Protein AF-A0A954DE33-F1 (afdb_monomer)

Mean predicted aligned error: 9.15 Å

Structure (mmCIF, N/CA/C/O backbone):
data_AF-A0A954DE33-F1
#
_entry.id   AF-A0A954DE33-F1
#
loop_
_atom_site.group_PDB
_atom_site.id
_atom_site.type_symbol
_atom_site.label_atom_id
_atom_site.label_alt_id
_atom_site.label_comp_id
_atom_site.label_asym_id
_atom_site.label_entity_id
_atom_site.label_seq_id
_atom_site.pdbx_PDB_ins_code
_atom_site.Cartn_x
_atom_site.Cartn_y
_atom_site.Cartn_z
_atom_site.occupancy
_atom_site.B_iso_or_equiv
_atom_site.auth_seq_id
_atom_site.auth_comp_id
_atom_site.auth_asym_id
_atom_site.auth_atom_id
_atom_site.pdbx_PDB_model_num
ATOM 1 N N . MET A 1 1 ? -23.488 -23.502 73.839 1.00 53.12 1 MET A N 1
ATOM 2 C CA . MET A 1 1 ? -22.359 -22.560 73.693 1.00 53.12 1 MET A CA 1
ATOM 3 C C . MET A 1 1 ? -22.065 -22.456 72.205 1.00 53.12 1 MET A C 1
ATOM 5 O O . MET A 1 1 ? -21.524 -23.396 71.645 1.00 53.12 1 MET A O 1
ATOM 9 N N . ALA A 1 2 ? -22.569 -21.413 71.543 1.00 57.22 2 ALA A N 1
ATOM 10 C CA . ALA A 1 2 ? -22.438 -21.235 70.098 1.00 57.22 2 ALA A CA 1
ATOM 11 C C . ALA A 1 2 ? -21.263 -20.289 69.824 1.00 57.22 2 ALA A C 1
ATOM 13 O O . ALA A 1 2 ? -21.264 -19.155 70.299 1.00 57.22 2 ALA A O 1
ATOM 14 N N . ILE A 1 3 ? -20.246 -20.784 69.122 1.00 57.03 3 ILE A N 1
ATOM 15 C CA . ILE A 1 3 ? -19.102 -19.994 68.670 1.00 57.03 3 ILE A CA 1
ATOM 16 C C . ILE A 1 3 ? -19.554 -19.275 67.397 1.00 57.03 3 ILE A C 1
ATOM 18 O O . ILE A 1 3 ? -19.747 -19.894 66.355 1.00 57.03 3 ILE A O 1
ATOM 22 N N . GLU A 1 4 ? -19.815 -17.975 67.512 1.00 60.06 4 GLU A N 1
ATOM 23 C CA . GLU A 1 4 ? -20.090 -17.098 66.375 1.00 60.06 4 GLU A CA 1
ATOM 24 C C . GLU A 1 4 ? -18.784 -16.898 65.586 1.00 60.06 4 GLU A C 1
ATOM 26 O O . GLU A 1 4 ? -17.926 -16.097 65.964 1.00 60.06 4 GLU A O 1
ATOM 31 N N . ASP A 1 5 ? -18.634 -17.630 64.482 1.00 62.72 5 ASP A N 1
ATOM 32 C CA . ASP A 1 5 ? -17.565 -17.452 63.495 1.00 62.72 5 ASP A CA 1
ATOM 33 C C . ASP A 1 5 ? -17.740 -16.117 62.753 1.00 62.72 5 ASP A C 1
ATOM 35 O O . ASP A 1 5 ? -18.214 -16.032 61.616 1.00 62.72 5 ASP A O 1
ATOM 39 N N . ARG A 1 6 ? -17.353 -15.015 63.402 1.00 70.69 6 ARG A N 1
ATOM 40 C CA . ARG A 1 6 ? -17.246 -13.712 62.741 1.00 70.69 6 ARG A CA 1
ATOM 41 C C . ARG A 1 6 ? -15.997 -13.705 61.876 1.00 70.69 6 ARG A C 1
ATOM 43 O O . ARG A 1 6 ? -14.900 -13.391 62.341 1.00 70.69 6 ARG A O 1
ATOM 50 N N . LEU A 1 7 ? -16.172 -14.027 60.595 1.00 63.88 7 LEU A N 1
ATOM 51 C CA . LEU A 1 7 ? -15.116 -13.850 59.605 1.00 63.88 7 LEU A CA 1
ATOM 52 C C . LEU A 1 7 ? -14.563 -12.416 59.687 1.00 63.88 7 LEU A C 1
ATOM 54 O O . LEU A 1 7 ? -15.325 -11.443 59.712 1.00 63.88 7 LEU A O 1
ATOM 58 N N . PRO A 1 8 ? -13.236 -12.256 59.745 1.00 68.25 8 PRO A N 1
ATOM 59 C CA . PRO A 1 8 ? -12.654 -10.979 60.095 1.00 68.25 8 PRO A CA 1
ATOM 60 C C . PRO A 1 8 ? -12.787 -9.977 58.941 1.00 68.25 8 PRO A C 1
ATOM 62 O O . PRO A 1 8 ? -12.495 -10.274 57.779 1.00 68.25 8 PRO A O 1
ATOM 65 N N . ARG A 1 9 ? -13.218 -8.755 59.288 1.00 65.25 9 ARG A N 1
ATOM 66 C CA . ARG A 1 9 ? -13.575 -7.651 58.373 1.00 65.25 9 ARG A CA 1
ATOM 67 C C . ARG A 1 9 ? -12.526 -7.325 57.299 1.00 65.25 9 ARG A C 1
ATOM 69 O O . ARG A 1 9 ? -12.879 -6.802 56.246 1.00 65.25 9 ARG A O 1
ATOM 76 N N . TRP A 1 10 ? -11.255 -7.666 57.515 1.00 61.62 10 TRP A N 1
ATOM 77 C CA . TRP A 1 10 ? -10.185 -7.462 56.534 1.00 61.62 10 TRP A CA 1
ATOM 78 C C . TRP A 1 10 ? -10.336 -8.316 55.263 1.00 61.62 10 TRP A C 1
ATOM 80 O O . TRP A 1 10 ? -9.810 -7.932 54.216 1.00 61.62 10 TRP A O 1
ATOM 90 N N . ARG A 1 11 ? -11.078 -9.435 55.310 1.00 63.78 11 ARG A N 1
ATOM 91 C CA . ARG A 1 11 ? -11.342 -10.272 54.124 1.00 63.78 11 ARG A CA 1
ATOM 92 C C . ARG A 1 11 ? -12.244 -9.568 53.106 1.00 63.78 11 ARG A C 1
ATOM 94 O O . ARG A 1 11 ? -11.950 -9.613 51.916 1.00 63.78 11 ARG A O 1
ATOM 101 N N . PHE A 1 12 ? -13.253 -8.828 53.567 1.00 60.03 12 PHE A N 1
ATOM 102 C CA . PHE A 1 12 ? -14.155 -8.073 52.688 1.00 60.03 12 PHE A CA 1
ATOM 103 C C . PHE A 1 12 ? -13.464 -6.886 52.002 1.00 60.03 12 PHE A C 1
ATOM 105 O O . PHE A 1 12 ? -13.703 -6.631 50.825 1.00 60.03 12 PHE A O 1
ATOM 112 N N . ALA A 1 13 ? -12.558 -6.190 52.697 1.00 63.72 13 ALA A N 1
ATOM 113 C CA . ALA A 1 13 ? -11.845 -5.040 52.133 1.00 63.72 13 ALA A CA 1
ATO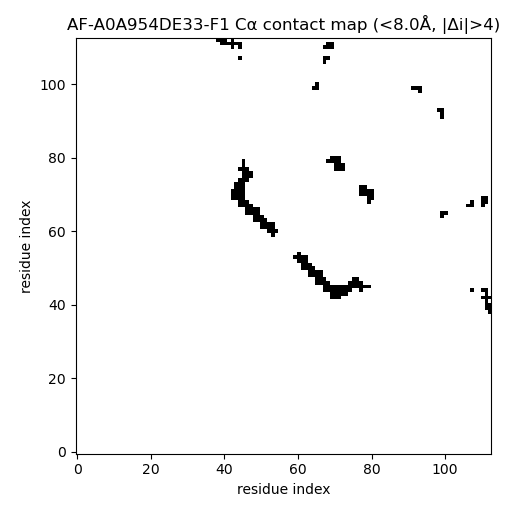M 114 C C . ALA A 1 13 ? -10.864 -5.425 51.006 1.00 63.72 13 ALA A C 1
ATOM 116 O O . ALA A 1 13 ? -10.721 -4.688 50.032 1.00 63.72 13 ALA A O 1
ATOM 117 N N . ARG A 1 14 ? -10.211 -6.595 51.092 1.00 64.50 14 ARG A N 1
ATOM 118 C CA . ARG A 1 14 ? -9.352 -7.095 49.998 1.00 64.50 14 ARG A CA 1
ATOM 119 C C . ARG A 1 14 ? -10.154 -7.494 48.767 1.00 64.50 14 ARG A C 1
ATOM 121 O O . ARG A 1 14 ? -9.708 -7.262 47.646 1.00 64.50 14 ARG A O 1
ATOM 128 N N . GLN A 1 15 ? -11.329 -8.080 48.977 1.00 67.88 15 GLN A N 1
ATOM 129 C CA . GLN A 1 15 ? -12.161 -8.585 47.892 1.00 67.88 15 GLN A CA 1
ATOM 130 C C . GLN A 1 15 ? -12.705 -7.439 47.026 1.00 67.88 15 GLN A C 1
ATOM 132 O O . GLN A 1 15 ? -12.651 -7.510 45.801 1.00 67.88 15 GLN A O 1
ATOM 137 N N . THR A 1 16 ? -13.128 -6.332 47.644 1.00 76.19 16 THR A N 1
ATOM 138 C CA . THR A 1 16 ? -13.636 -5.160 46.912 1.00 76.19 16 THR A CA 1
ATOM 139 C C . THR A 1 16 ? -12.541 -4.386 46.175 1.00 76.19 16 THR A C 1
ATOM 141 O O . THR A 1 16 ? -12.801 -3.847 45.099 1.00 76.19 16 THR A O 1
ATOM 144 N N . TRP A 1 17 ? -11.311 -4.354 46.697 1.00 73.62 17 TRP A N 1
ATOM 145 C CA . TRP A 1 17 ? -10.180 -3.716 46.014 1.00 73.62 17 TRP A CA 1
ATOM 146 C C . TRP A 1 17 ? -9.759 -4.482 44.753 1.00 73.62 17 TRP A C 1
ATOM 148 O O . TRP A 1 17 ? -9.625 -3.876 43.689 1.00 73.62 17 TRP A O 1
ATOM 158 N N . GLY A 1 18 ? -9.657 -5.814 44.834 1.00 78.31 18 GLY A N 1
ATOM 159 C CA . GLY A 1 18 ? -9.336 -6.656 43.675 1.00 78.31 18 GLY A CA 1
ATOM 160 C C . GLY A 1 18 ? -10.355 -6.524 42.537 1.00 78.31 18 GLY A C 1
ATOM 161 O O . GLY A 1 18 ? -9.969 -6.390 41.378 1.00 78.31 18 GLY A O 1
ATOM 162 N N . MET A 1 19 ? -11.653 -6.465 42.863 1.00 82.69 19 MET A N 1
ATOM 163 C CA . MET A 1 19 ? -12.713 -6.290 41.859 1.00 82.69 19 MET A CA 1
ATOM 164 C C . MET A 1 19 ? -12.632 -4.938 41.139 1.00 82.69 19 MET A C 1
ATOM 166 O O . MET A 1 19 ? -12.876 -4.878 39.937 1.00 82.69 19 MET A O 1
ATOM 170 N N . ARG A 1 20 ? -12.247 -3.858 41.835 1.00 85.44 20 ARG A N 1
ATOM 171 C CA . ARG A 1 20 ? -12.086 -2.528 41.219 1.00 85.44 20 ARG A CA 1
ATOM 172 C C . ARG A 1 20 ? -10.905 -2.479 40.254 1.00 85.44 20 ARG A C 1
ATOM 174 O O . ARG A 1 20 ? -11.046 -1.938 39.163 1.00 85.44 20 ARG A O 1
ATOM 181 N N . VAL A 1 21 ? -9.767 -3.067 40.628 1.0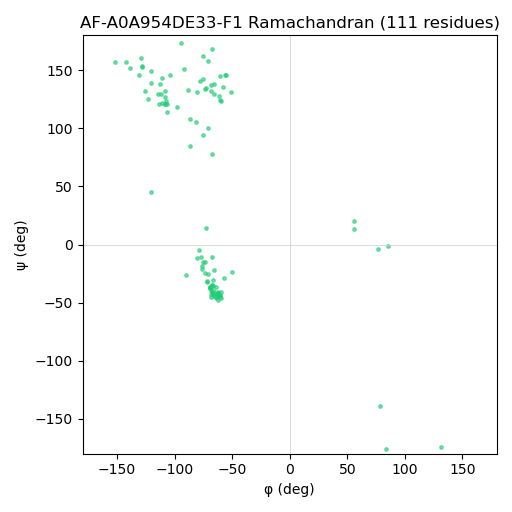0 87.88 21 VAL A N 1
ATOM 182 C CA . VAL A 1 21 ? -8.580 -3.124 39.755 1.00 87.88 21 VAL A CA 1
ATOM 183 C C . VAL A 1 21 ? -8.859 -3.979 38.517 1.00 87.88 21 VAL A C 1
ATOM 185 O O . VAL A 1 21 ? -8.550 -3.557 37.405 1.00 87.88 21 VAL A O 1
ATOM 188 N N . ALA A 1 22 ? -9.508 -5.135 38.689 1.00 87.62 22 ALA A N 1
ATOM 189 C CA . ALA A 1 22 ? -9.894 -5.997 37.573 1.00 87.62 22 ALA A CA 1
ATOM 190 C C . ALA A 1 22 ? -10.897 -5.311 36.628 1.00 87.62 22 ALA A C 1
ATOM 192 O O . ALA A 1 22 ? -10.714 -5.352 35.412 1.00 87.62 22 ALA A O 1
ATOM 193 N N . ALA A 1 23 ? -11.913 -4.630 37.170 1.00 89.44 23 ALA A N 1
ATOM 194 C CA . ALA A 1 23 ? -12.886 -3.884 36.373 1.00 89.44 23 ALA A CA 1
ATOM 195 C C . ALA A 1 23 ? -12.230 -2.735 35.589 1.00 89.44 23 ALA A C 1
ATOM 197 O O . ALA A 1 23 ? -12.518 -2.566 34.407 1.00 89.44 23 ALA A O 1
ATOM 198 N N . GLN A 1 24 ? -11.312 -1.989 36.214 1.00 92.56 24 GLN A N 1
ATOM 199 C CA . GLN A 1 24 ? -10.579 -0.909 35.553 1.00 92.56 24 GLN A CA 1
ATOM 200 C C . GLN A 1 24 ? -9.687 -1.441 34.423 1.00 92.56 24 GLN A C 1
ATOM 202 O O . GLN A 1 24 ? -9.696 -0.888 33.327 1.00 92.56 24 GLN A O 1
ATOM 207 N N . ALA A 1 25 ? -8.940 -2.523 34.664 1.00 93.81 25 ALA A N 1
ATOM 208 C CA . ALA A 1 25 ? -8.089 -3.140 33.647 1.00 93.81 25 ALA A CA 1
ATOM 209 C C . ALA A 1 25 ? -8.910 -3.659 32.458 1.00 93.81 25 ALA A C 1
ATOM 211 O O . ALA A 1 25 ? -8.528 -3.443 31.308 1.00 93.81 25 ALA A O 1
ATOM 212 N N . LEU A 1 26 ? -10.062 -4.281 32.730 1.00 94.88 26 LEU A N 1
ATOM 213 C CA . LEU A 1 26 ? -10.987 -4.744 31.699 1.00 94.88 26 LEU A CA 1
ATOM 214 C C . LEU A 1 26 ? -11.542 -3.578 30.871 1.00 94.88 26 LEU A C 1
ATOM 216 O O . LEU A 1 26 ? -11.543 -3.655 29.647 1.00 94.88 26 LEU A O 1
ATOM 220 N N . LEU A 1 27 ? -11.966 -2.488 31.516 1.00 95.00 27 LEU A N 1
ATOM 221 C CA . LEU A 1 27 ? -12.437 -1.284 30.825 1.00 95.00 27 LEU A CA 1
ATOM 222 C C . LEU A 1 27 ? -11.350 -0.683 29.931 1.00 95.00 27 LEU A C 1
ATOM 224 O O . LEU A 1 27 ? -11.615 -0.388 28.768 1.00 95.00 27 LEU A O 1
ATOM 228 N N . THR A 1 28 ? -10.123 -0.554 30.435 1.00 93.62 28 THR A N 1
ATOM 229 C CA . THR A 1 28 ? -8.997 -0.050 29.638 1.00 93.62 28 THR A CA 1
ATOM 230 C C . THR A 1 28 ? -8.711 -0.957 28.442 1.00 93.62 28 THR A C 1
ATOM 232 O O . THR A 1 28 ? -8.547 -0.462 27.329 1.00 93.62 28 THR A O 1
ATOM 235 N N . ALA A 1 29 ? -8.702 -2.280 28.637 1.00 92.00 29 ALA A N 1
ATOM 236 C CA . ALA A 1 29 ? -8.516 -3.231 27.545 1.00 92.00 29 ALA A CA 1
ATOM 237 C C . ALA A 1 29 ? -9.627 -3.102 26.489 1.00 92.00 29 ALA A C 1
ATOM 239 O O . ALA A 1 29 ? -9.332 -3.027 25.299 1.00 92.00 29 ALA A O 1
ATOM 240 N N . LEU A 1 30 ? -10.890 -2.991 26.909 1.00 93.06 30 LEU A N 1
ATOM 241 C CA . LEU A 1 30 ? -12.024 -2.811 25.998 1.00 93.06 30 LEU A CA 1
ATOM 242 C C . LEU A 1 30 ? -11.926 -1.508 25.193 1.00 93.06 30 LEU A C 1
ATOM 244 O O . LEU A 1 30 ? -12.189 -1.521 23.993 1.00 93.06 30 LEU A O 1
ATOM 248 N N . VAL A 1 31 ? -11.500 -0.402 25.810 1.00 91.50 31 VAL A N 1
ATOM 249 C CA . VAL A 1 31 ? -11.300 0.880 25.108 1.00 91.50 31 VAL A CA 1
ATOM 250 C C . VAL A 1 31 ? -10.168 0.784 24.081 1.00 91.50 31 VAL A C 1
ATOM 252 O O . VAL A 1 31 ? -10.303 1.299 22.967 1.00 91.50 31 VAL A O 1
ATOM 255 N N . LEU A 1 32 ? -9.075 0.093 24.414 1.00 87.81 32 LEU A N 1
ATOM 256 C CA . LEU A 1 32 ? -7.962 -0.118 23.486 1.00 87.81 32 LEU A CA 1
ATOM 257 C C . LEU A 1 32 ? -8.370 -1.004 22.298 1.00 87.81 32 LEU A C 1
ATOM 259 O O . LEU A 1 32 ? -8.036 -0.672 21.162 1.00 87.81 32 LEU A O 1
ATOM 263 N N . LEU A 1 33 ? -9.143 -2.071 22.532 1.00 86.38 33 LEU A N 1
ATOM 264 C CA . LEU A 1 33 ? -9.678 -2.912 21.453 1.00 86.38 33 LEU A CA 1
ATOM 265 C C . LEU A 1 33 ? -10.725 -2.186 20.595 1.00 86.38 33 LEU A C 1
ATOM 267 O O . LEU A 1 33 ? -10.767 -2.382 19.386 1.00 86.38 33 LEU A O 1
ATOM 271 N N . ALA A 1 34 ? -11.573 -1.340 21.181 1.00 82.75 34 ALA A N 1
ATOM 272 C CA . ALA A 1 34 ? -12.554 -0.578 20.406 1.00 82.75 34 ALA A CA 1
ATOM 273 C C . ALA A 1 34 ? -11.879 0.467 19.499 1.00 82.75 34 ALA A C 1
ATOM 275 O O . ALA A 1 34 ? -12.324 0.703 18.376 1.00 82.75 34 ALA A O 1
ATOM 276 N N . SER A 1 35 ? -10.774 1.058 19.962 1.00 74.75 35 SER A N 1
ATOM 277 C CA . SER A 1 35 ? -10.009 2.055 19.203 1.00 74.75 35 SER A CA 1
ATOM 278 C C . SER A 1 35 ? -9.327 1.472 17.959 1.00 74.75 35 SER A C 1
ATOM 280 O O . SER A 1 35 ? -9.174 2.183 16.967 1.00 74.75 35 SER A O 1
ATOM 282 N N . SER A 1 36 ? -8.941 0.191 17.969 1.00 74.25 36 SER A N 1
ATOM 283 C CA . SER A 1 36 ? -8.280 -0.436 16.815 1.00 74.25 36 SER A CA 1
ATOM 284 C C . SER A 1 36 ? -9.232 -0.724 15.650 1.00 74.25 36 SER A C 1
ATOM 286 O O . SER A 1 36 ? -8.790 -0.750 14.504 1.00 74.25 36 SER A O 1
ATOM 288 N N . LEU A 1 37 ? -10.538 -0.868 15.907 1.00 66.88 37 LEU A N 1
ATOM 289 C CA . LEU A 1 37 ? -11.546 -1.099 14.863 1.00 66.88 37 LEU A CA 1
ATOM 290 C C . LEU A 1 37 ? -11.809 0.145 14.003 1.00 66.88 37 LEU A C 1
ATOM 292 O O . LEU A 1 37 ? -12.092 0.021 12.817 1.00 66.88 37 LEU A O 1
ATOM 296 N N . ILE A 1 38 ? -11.685 1.346 14.576 1.00 65.12 38 ILE A N 1
ATOM 297 C CA . ILE A 1 38 ? -11.888 2.615 13.852 1.00 65.12 38 ILE A CA 1
ATOM 298 C C . ILE A 1 38 ? -10.680 2.938 12.950 1.00 65.12 38 ILE A C 1
ATOM 300 O O . ILE A 1 38 ? -10.798 3.717 12.007 1.00 65.12 38 ILE A O 1
ATOM 304 N N . ALA A 1 39 ? -9.527 2.314 13.209 1.00 62.75 39 ALA A N 1
ATOM 305 C CA . ALA A 1 39 ? -8.300 2.519 12.444 1.00 62.75 39 ALA A CA 1
ATOM 306 C C . ALA A 1 39 ? -8.245 1.728 11.124 1.00 62.75 39 ALA A C 1
ATOM 308 O O . ALA A 1 39 ? -7.382 2.002 10.299 1.00 62.75 39 ALA A O 1
ATOM 309 N N . GLN A 1 40 ? -9.148 0.769 10.893 1.00 66.12 40 GLN A N 1
ATOM 310 C CA . GLN A 1 40 ? -9.303 0.150 9.575 1.00 66.12 40 GLN A CA 1
ATOM 311 C C . GLN A 1 40 ? -10.266 1.009 8.759 1.00 66.12 40 GLN A C 1
ATOM 313 O O . GLN A 1 40 ? -11.481 0.805 8.770 1.00 66.12 40 GLN A O 1
ATOM 318 N N . GLY A 1 41 ? -9.717 2.048 8.131 1.00 66.88 41 GLY A N 1
ATOM 319 C CA . GLY A 1 41 ? -10.490 3.036 7.397 1.00 66.88 41 GLY A CA 1
ATOM 320 C C . GLY A 1 41 ? -11.372 2.399 6.310 1.00 66.88 41 GLY A C 1
ATOM 321 O O . GLY A 1 41 ? -10.988 1.419 5.669 1.00 66.88 41 GLY A O 1
ATOM 322 N N . PRO A 1 42 ? -12.562 2.966 6.043 1.00 79.12 42 PRO A N 1
ATOM 323 C CA . PRO A 1 42 ? -13.523 2.440 5.068 1.00 79.12 42 PRO A CA 1
ATOM 324 C C . PRO A 1 42 ? -13.083 2.664 3.612 1.00 79.12 42 PRO A C 1
ATOM 326 O O . PRO A 1 42 ? -13.908 2.605 2.695 1.00 79.12 42 PRO A O 1
ATOM 329 N N . TYR A 1 43 ? -11.818 3.015 3.382 1.00 89.75 43 TYR A N 1
ATOM 330 C CA . TYR A 1 43 ? -11.365 3.424 2.069 1.00 89.75 43 TYR A CA 1
ATOM 331 C C . TYR A 1 43 ? -11.388 2.243 1.109 1.00 89.75 43 TYR A C 1
ATOM 333 O O . TYR A 1 43 ? -10.982 1.122 1.420 1.00 89.75 43 TYR A O 1
ATOM 341 N N . LYS A 1 44 ? -11.869 2.518 -0.098 1.00 95.19 44 LYS A N 1
ATOM 342 C CA . LYS A 1 44 ? -11.639 1.624 -1.222 1.00 95.19 44 LYS A CA 1
ATOM 343 C C . LYS A 1 44 ? -10.175 1.716 -1.627 1.00 95.19 44 LYS A C 1
ATOM 345 O O . LYS A 1 44 ? -9.515 2.707 -1.312 1.00 95.19 44 LYS A O 1
ATOM 350 N N . VAL A 1 45 ? -9.652 0.695 -2.294 1.00 96.44 45 VAL A N 1
ATOM 351 C CA . VAL A 1 45 ? -8.233 0.676 -2.677 1.00 96.44 45 VAL A CA 1
ATOM 352 C C . VAL A 1 45 ? -8.104 0.883 -4.177 1.00 96.44 45 VAL A C 1
ATOM 354 O O . VAL A 1 45 ? -8.627 0.111 -4.984 1.00 96.44 45 VAL A O 1
ATOM 357 N N . GLY A 1 46 ? -7.385 1.940 -4.543 1.00 97.44 46 GLY A N 1
ATOM 358 C CA . GLY A 1 46 ? -6.959 2.194 -5.909 1.00 97.44 46 GLY A CA 1
ATOM 359 C C . GLY A 1 46 ? -5.579 1.600 -6.162 1.00 97.44 46 GLY A C 1
ATOM 360 O O . GLY A 1 46 ? -4.763 1.5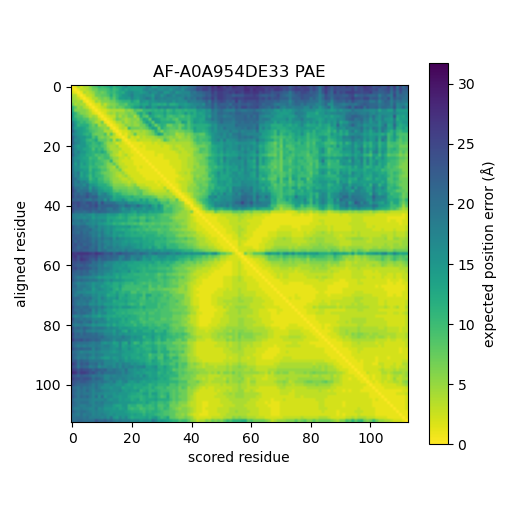12 -5.244 1.00 97.44 46 GLY A O 1
ATOM 361 N N . ALA A 1 47 ? -5.311 1.223 -7.410 1.00 97.31 47 ALA A N 1
ATOM 362 C CA . ALA A 1 47 ? -4.008 0.721 -7.834 1.00 97.31 47 ALA A CA 1
ATOM 363 C C . ALA A 1 47 ? -3.506 1.419 -9.105 1.00 97.31 47 ALA A C 1
ATOM 365 O O . ALA A 1 47 ? -4.292 1.751 -9.996 1.00 97.31 47 ALA A O 1
ATOM 366 N N . ARG A 1 48 ? -2.189 1.606 -9.214 1.00 96.44 48 ARG A N 1
ATOM 367 C CA . ARG A 1 48 ? -1.483 2.045 -10.430 1.00 96.44 48 ARG A CA 1
ATOM 368 C C . ARG A 1 48 ? -0.194 1.254 -10.609 1.00 96.44 48 ARG A C 1
ATOM 370 O O . ARG A 1 48 ? 0.409 0.828 -9.628 1.00 96.44 48 ARG A O 1
ATOM 377 N N . TYR A 1 49 ? 0.233 1.092 -11.854 1.00 95.44 49 TYR A N 1
ATOM 378 C CA . TYR A 1 49 ? 1.530 0.516 -12.190 1.00 95.44 49 TYR A CA 1
ATOM 379 C C . TYR A 1 49 ? 2.365 1.607 -12.832 1.00 95.44 49 TYR A C 1
ATOM 381 O O . TYR A 1 49 ? 1.956 2.180 -13.839 1.00 95.44 49 TYR A O 1
ATOM 389 N N . GLU A 1 50 ? 3.503 1.908 -12.225 1.00 95.12 50 GLU A N 1
ATOM 390 C CA . GLU A 1 50 ? 4.377 2.989 -12.664 1.00 95.12 50 GLU A CA 1
ATOM 391 C C . GLU A 1 50 ? 5.747 2.418 -13.018 1.00 95.12 50 GLU A C 1
ATOM 393 O O . GLU A 1 50 ? 6.199 1.423 -12.443 1.00 95.12 50 GLU A O 1
ATOM 398 N N . ALA A 1 51 ? 6.412 3.054 -13.976 1.00 95.50 51 ALA A N 1
ATOM 399 C CA . ALA A 1 51 ? 7.788 2.755 -14.333 1.00 95.50 51 ALA A CA 1
ATOM 400 C C . ALA A 1 51 ? 8.620 4.028 -14.190 1.00 95.50 51 ALA A C 1
ATOM 402 O O . ALA A 1 51 ? 8.302 5.060 -14.782 1.00 95.50 51 ALA A O 1
ATOM 403 N N . PHE A 1 52 ? 9.696 3.950 -13.416 1.00 94.06 52 PHE A N 1
ATOM 404 C CA . PHE A 1 52 ? 10.611 5.064 -13.191 1.00 94.06 52 PHE A CA 1
ATOM 405 C C . PHE A 1 52 ? 11.952 4.786 -13.854 1.00 94.06 52 PHE A C 1
ATOM 407 O O . PHE A 1 52 ? 12.437 3.656 -13.837 1.00 94.06 52 PHE A O 1
ATOM 414 N N . ILE A 1 53 ? 12.586 5.822 -14.397 1.00 96.75 53 ILE A N 1
ATOM 415 C CA . ILE A 1 53 ? 13.965 5.724 -14.879 1.00 96.75 53 ILE A CA 1
ATOM 416 C C . ILE A 1 53 ? 14.891 5.534 -13.675 1.00 96.75 53 ILE A C 1
ATOM 418 O O . ILE A 1 53 ? 14.791 6.271 -12.695 1.00 96.75 53 ILE A O 1
ATOM 422 N N . ASN A 1 54 ? 15.805 4.567 -13.758 1.00 94.38 54 ASN A N 1
ATOM 423 C CA . ASN A 1 54 ? 16.861 4.375 -12.771 1.00 94.38 54 ASN A CA 1
ATOM 424 C C . ASN A 1 54 ? 18.080 5.249 -13.122 1.00 94.38 54 ASN A C 1
ATOM 426 O O . ASN A 1 54 ? 18.810 4.920 -14.060 1.00 94.38 54 ASN A O 1
ATOM 430 N N . PRO A 1 55 ? 18.360 6.331 -12.373 1.00 94.69 55 PRO A N 1
ATOM 431 C CA . PRO A 1 55 ? 19.455 7.239 -12.707 1.00 94.69 55 PRO A CA 1
ATOM 432 C C . PRO A 1 55 ? 20.837 6.668 -12.363 1.00 94.69 55 PRO A C 1
ATOM 434 O O . PRO A 1 55 ? 21.851 7.192 -12.812 1.00 94.69 55 PRO A O 1
ATOM 437 N N . THR A 1 56 ? 20.906 5.605 -11.557 1.00 93.38 56 THR A N 1
ATOM 438 C CA . THR A 1 56 ? 22.178 5.105 -11.013 1.00 93.38 56 THR A CA 1
ATOM 439 C C . THR A 1 56 ? 23.003 4.312 -12.025 1.00 93.38 56 THR A C 1
ATOM 441 O O . THR A 1 56 ? 24.159 4.003 -11.754 1.00 93.38 56 THR A O 1
ATOM 444 N N . SER A 1 57 ? 22.424 3.974 -13.185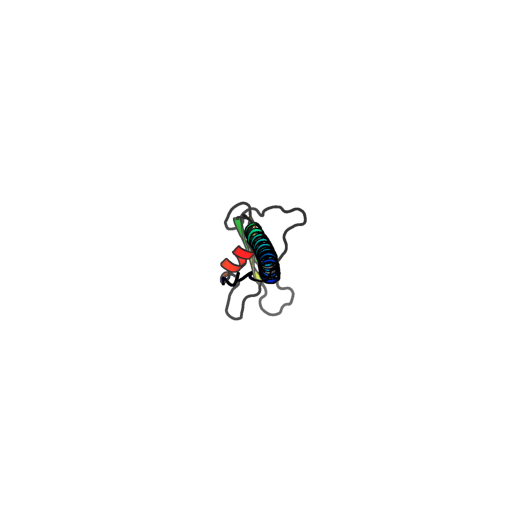 1.00 79.25 57 SER A N 1
ATOM 445 C CA . SER A 1 57 ? 23.037 3.123 -14.221 1.00 79.25 57 SER A CA 1
ATOM 446 C C . SER A 1 57 ? 23.501 1.743 -13.724 1.00 79.25 57 SER A C 1
ATOM 448 O O . SER A 1 57 ? 24.221 1.042 -14.429 1.00 79.25 57 SER A O 1
ATOM 450 N N . SER A 1 58 ? 23.079 1.334 -12.524 1.00 92.62 58 SER A N 1
ATOM 451 C CA . SER A 1 58 ? 23.361 0.027 -11.940 1.00 92.62 58 SER A CA 1
ATOM 452 C C . SER A 1 58 ? 22.075 -0.790 -11.855 1.00 92.62 58 SER A C 1
ATOM 454 O O . SER A 1 58 ? 21.052 -0.311 -11.360 1.00 92.62 58 SER A O 1
ATOM 456 N N . GLY A 1 59 ? 22.120 -2.028 -12.347 1.00 90.12 59 GLY A N 1
ATOM 457 C CA . GLY A 1 59 ? 20.953 -2.905 -12.435 1.00 90.12 59 GLY A CA 1
ATOM 458 C C . GLY A 1 59 ? 20.044 -2.575 -13.624 1.00 90.12 59 GLY A C 1
ATOM 459 O O . GLY A 1 59 ? 20.517 -2.328 -14.730 1.00 90.12 59 GLY A O 1
ATOM 460 N N . SER A 1 60 ? 18.726 -2.620 -13.411 1.00 91.50 60 SER A N 1
ATOM 461 C CA . SER A 1 60 ? 17.736 -2.355 -14.468 1.00 91.50 60 SER A CA 1
ATOM 462 C C . SER A 1 60 ? 17.633 -0.862 -14.787 1.00 91.50 60 SER A C 1
ATOM 464 O O . SER A 1 60 ? 17.671 -0.037 -13.876 1.00 91.50 60 SER A O 1
ATOM 466 N N . SER A 1 61 ? 17.450 -0.509 -16.065 1.00 94.88 61 SER A N 1
ATOM 467 C CA . SER A 1 61 ? 17.265 0.884 -16.517 1.00 94.88 61 SER A CA 1
ATOM 468 C C . SER A 1 61 ? 15.914 1.481 -16.110 1.00 94.88 61 SER A C 1
ATOM 470 O O . SER A 1 61 ? 15.793 2.698 -15.969 1.00 94.88 61 SER A O 1
ATOM 472 N N . LEU A 1 62 ? 14.914 0.624 -15.897 1.00 94.69 62 LEU A N 1
ATOM 473 C CA . LEU A 1 62 ? 13.589 0.978 -15.405 1.00 94.69 62 LEU A CA 1
ATOM 474 C C . LEU A 1 62 ? 13.301 0.242 -14.097 1.00 94.69 62 LEU A C 1
ATOM 476 O O . LEU A 1 62 ? 13.601 -0.945 -13.958 1.00 94.69 62 LEU A O 1
ATOM 480 N N . LEU A 1 63 ? 12.689 0.954 -13.157 1.00 92.88 63 LEU A N 1
ATOM 481 C CA . LEU A 1 63 ? 12.155 0.422 -11.912 1.00 92.88 63 LEU A CA 1
ATOM 482 C C . LEU A 1 63 ? 10.637 0.390 -12.022 1.00 92.88 63 LEU A C 1
ATOM 484 O O . LEU A 1 63 ? 9.997 1.438 -12.097 1.00 92.88 63 LEU A O 1
ATOM 488 N N . TYR A 1 64 ? 10.068 -0.808 -12.028 1.00 94.25 64 TYR A N 1
ATOM 489 C CA . TYR A 1 64 ? 8.624 -0.996 -12.038 1.00 94.25 64 TYR A CA 1
ATOM 490 C C . TYR A 1 64 ? 8.097 -1.027 -10.607 1.00 94.25 64 TYR A C 1
ATOM 492 O O . TYR A 1 64 ? 8.641 -1.734 -9.756 1.00 94.25 64 TYR A O 1
ATOM 500 N N . SER A 1 65 ? 7.023 -0.293 -10.343 1.00 95.25 65 SER A N 1
ATOM 501 C CA . SER A 1 65 ? 6.338 -0.304 -9.056 1.00 95.25 65 SER A CA 1
ATOM 502 C C . SER A 1 65 ? 4.843 -0.555 -9.228 1.00 95.25 65 SER A C 1
ATOM 504 O O . SER A 1 65 ? 4.232 -0.251 -10.253 1.00 95.25 65 SER A O 1
ATOM 506 N N . SER A 1 66 ? 4.246 -1.136 -8.190 1.00 96.00 66 SER A N 1
ATOM 507 C CA . SER A 1 66 ? 2.796 -1.173 -8.007 1.00 96.00 66 SER A CA 1
ATOM 508 C C . SER A 1 66 ? 2.459 -0.236 -6.857 1.00 96.00 66 SER A C 1
ATOM 510 O O . SER A 1 66 ? 2.975 -0.409 -5.754 1.00 96.00 66 SER A O 1
ATOM 512 N N . VAL A 1 67 ? 1.633 0.768 -7.120 1.00 96.62 67 VAL A N 1
ATOM 513 C CA . VAL A 1 67 ? 1.234 1.787 -6.150 1.00 96.62 67 VAL A CA 1
ATOM 514 C C . VAL A 1 67 ? -0.203 1.515 -5.741 1.00 96.62 67 VAL A C 1
ATOM 516 O O . VAL A 1 67 ? -1.093 1.537 -6.588 1.00 96.62 67 VAL A O 1
ATOM 519 N N . TYR A 1 68 ? -0.424 1.296 -4.449 1.00 97.31 68 TYR A N 1
ATOM 520 C CA . TYR A 1 68 ? -1.747 1.125 -3.854 1.00 97.31 68 TYR A CA 1
ATOM 521 C C . TYR A 1 68 ? -2.040 2.314 -2.944 1.00 97.31 68 TYR A C 1
ATOM 523 O O . TYR A 1 68 ? -1.143 2.795 -2.251 1.00 97.31 68 TYR A O 1
ATOM 531 N N . TYR A 1 69 ? -3.265 2.832 -2.985 1.00 97.06 69 TYR A N 1
ATOM 532 C CA . TYR A 1 69 ? -3.617 4.062 -2.275 1.00 97.06 69 TYR A CA 1
ATOM 533 C C . TYR A 1 69 ? -5.100 4.113 -1.879 1.00 97.06 69 TYR A C 1
ATOM 535 O O . TYR A 1 69 ? -5.928 3.479 -2.543 1.00 97.06 69 TYR A O 1
ATOM 543 N N . PRO A 1 70 ? -5.461 4.915 -0.856 1.00 96.50 70 PRO A N 1
ATOM 544 C CA . PRO A 1 70 ? -6.857 5.175 -0.517 1.00 96.50 70 PRO A CA 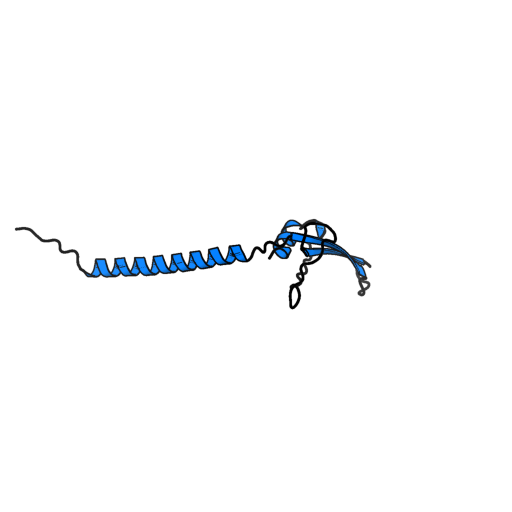1
ATOM 545 C C . PRO A 1 70 ? -7.596 5.819 -1.697 1.00 96.50 70 PRO A C 1
ATOM 547 O O . PRO A 1 70 ? -7.204 6.884 -2.184 1.00 96.50 70 PRO A O 1
ATOM 550 N N . ALA A 1 71 ? -8.681 5.205 -2.154 1.00 97.12 71 ALA A N 1
ATOM 551 C CA . ALA A 1 71 ? -9.465 5.630 -3.308 1.00 97.12 71 ALA A CA 1
ATOM 552 C C . ALA A 1 71 ? -10.964 5.736 -2.993 1.00 97.12 71 ALA A C 1
ATOM 554 O O . ALA A 1 71 ? -11.468 5.196 -2.006 1.00 97.12 71 ALA A O 1
ATOM 555 N N . THR A 1 72 ? -11.688 6.477 -3.832 1.00 95.88 72 THR A N 1
ATOM 556 C CA . THR A 1 72 ? -13.151 6.619 -3.713 1.00 95.88 72 THR A CA 1
ATOM 557 C C . THR A 1 72 ? -13.904 5.386 -4.216 1.00 95.88 72 THR A C 1
ATOM 559 O O . THR A 1 72 ? -15.055 5.173 -3.848 1.00 95.88 72 THR A O 1
ATOM 562 N N . THR A 1 73 ? -13.259 4.578 -5.057 1.00 96.44 73 THR A N 1
ATOM 563 C CA . THR A 1 73 ? -13.770 3.331 -5.643 1.00 96.44 73 THR A CA 1
ATOM 564 C C . THR A 1 73 ? -12.634 2.313 -5.720 1.00 96.44 73 THR A C 1
ATOM 566 O O . THR A 1 73 ? -11.466 2.697 -5.695 1.00 96.44 73 THR A O 1
ATOM 569 N N . ASP A 1 74 ? -12.962 1.022 -5.763 1.00 96.12 74 ASP A N 1
ATOM 570 C CA . ASP A 1 74 ? -11.956 -0.031 -5.916 1.00 96.12 74 ASP A CA 1
ATOM 571 C C . ASP A 1 74 ? -11.507 -0.110 -7.386 1.00 96.12 74 ASP A C 1
ATOM 573 O O . ASP A 1 74 ? -12.339 -0.005 -8.291 1.00 96.12 74 ASP A O 1
ATOM 577 N N . GLY A 1 75 ? -10.212 -0.335 -7.635 1.00 96.25 75 GLY A N 1
ATOM 578 C CA . GLY A 1 75 ? -9.718 -0.725 -8.962 1.00 96.25 75 GLY A CA 1
ATOM 579 C C . GLY A 1 75 ? -8.520 0.057 -9.505 1.00 96.25 75 GLY A C 1
ATOM 580 O O . GLY A 1 75 ? -7.898 0.885 -8.836 1.00 96.25 75 GLY A O 1
ATOM 581 N N . TYR A 1 76 ? -8.171 -0.243 -10.758 1.00 97.25 76 TYR A N 1
ATOM 582 C CA . TYR A 1 76 ? -7.040 0.374 -11.449 1.00 97.25 76 TYR A CA 1
ATOM 583 C C . TYR A 1 76 ? -7.348 1.823 -11.839 1.00 97.25 76 TYR A C 1
ATOM 585 O O . TYR A 1 76 ? -8.429 2.114 -12.345 1.00 97.25 76 TYR A O 1
ATOM 593 N N . GLN A 1 77 ? -6.399 2.732 -11.601 1.00 96.75 77 GLN A N 1
ATOM 594 C CA . GLN A 1 77 ? -6.539 4.175 -11.838 1.00 96.75 77 GLN A CA 1
ATOM 595 C C . GLN A 1 77 ? -7.730 4.835 -11.121 1.00 96.75 77 GLN A C 1
ATOM 597 O O . GLN A 1 77 ? -8.117 5.952 -11.470 1.00 96.75 77 GLN A O 1
ATOM 602 N N . ALA A 1 78 ? -8.269 4.205 -10.072 1.00 97.56 78 ALA A N 1
ATOM 603 C CA . ALA A 1 78 ? -9.354 4.781 -9.287 1.00 97.56 78 ALA A CA 1
ATOM 604 C C . ALA A 1 78 ? -8.964 6.169 -8.726 1.00 97.56 78 ALA A C 1
ATOM 606 O O . ALA A 1 78 ? -7.788 6.392 -8.404 1.00 97.56 78 ALA A O 1
ATOM 607 N N . PRO A 1 79 ? -9.903 7.124 -8.598 1.00 96.94 79 PRO A N 1
ATOM 608 C CA . PRO A 1 79 ? -9.598 8.439 -8.042 1.00 96.94 79 PRO A CA 1
ATOM 609 C C . PRO A 1 79 ? -9.110 8.339 -6.592 1.00 96.94 79 PRO A C 1
ATOM 611 O O . PRO A 1 79 ? -9.775 7.743 -5.745 1.00 96.94 79 PRO A O 1
ATOM 614 N N . ILE A 1 80 ? -7.956 8.946 -6.303 1.00 96.44 80 ILE A N 1
ATOM 615 C CA . ILE A 1 80 ? -7.387 8.997 -4.951 1.00 96.44 80 ILE A CA 1
ATOM 616 C C . ILE A 1 80 ? -8.281 9.830 -4.019 1.00 96.44 80 ILE A C 1
ATOM 618 O O . ILE A 1 80 ? -8.766 10.902 -4.400 1.00 96.44 80 ILE A O 1
ATOM 622 N N . VAL A 1 81 ? -8.484 9.367 -2.784 1.00 95.69 81 VAL A N 1
ATOM 623 C CA . VAL A 1 81 ? -9.144 10.164 -1.740 1.00 95.69 81 VAL A CA 1
ATOM 624 C C . VAL A 1 81 ? -8.251 11.350 -1.411 1.00 95.69 81 VAL A C 1
ATOM 626 O O . VAL A 1 81 ? -7.066 11.186 -1.137 1.00 95.69 81 VAL A O 1
ATOM 629 N N . LYS A 1 82 ? -8.795 12.564 -1.413 1.00 95.38 82 LYS A N 1
ATOM 630 C CA . LYS A 1 82 ? -8.030 13.746 -1.005 1.00 95.38 82 LYS A CA 1
ATOM 631 C C . LYS A 1 82 ? -8.005 13.842 0.519 1.00 95.38 82 LYS A C 1
ATOM 633 O O . LYS A 1 82 ? -9.050 13.780 1.157 1.00 95.38 82 LYS A O 1
ATOM 638 N N . ARG A 1 83 ? -6.818 14.049 1.086 1.00 93.06 83 ARG A N 1
ATOM 639 C CA . ARG A 1 83 ? -6.599 14.290 2.517 1.00 93.06 83 ARG A CA 1
ATOM 640 C C . ARG A 1 83 ? -5.814 15.585 2.692 1.00 93.06 83 ARG A C 1
ATOM 642 O O . ARG A 1 83 ? -4.808 15.792 2.015 1.00 93.06 83 ARG A O 1
ATOM 649 N N . THR A 1 84 ? -6.263 16.456 3.592 1.00 95.62 84 THR A N 1
ATOM 650 C CA . THR A 1 84 ? -5.514 17.666 3.961 1.00 95.62 84 THR A CA 1
ATOM 651 C C . THR A 1 84 ? -4.156 17.258 4.534 1.00 95.62 84 THR A C 1
ATOM 653 O O . THR A 1 84 ? -4.101 16.462 5.467 1.00 95.62 84 THR A O 1
ATOM 656 N N . GLY A 1 85 ? -3.066 17.770 3.956 1.00 95.44 85 GLY A N 1
ATOM 657 C CA . GLY A 1 85 ? -1.695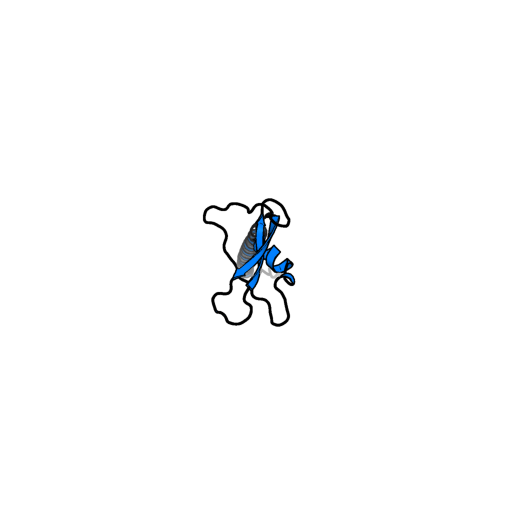 17.373 4.311 1.00 95.44 85 GLY A CA 1
ATOM 658 C C . GLY A 1 85 ? -1.163 16.131 3.581 1.00 95.44 85 GLY A C 1
ATOM 659 O O . GLY A 1 85 ? 0.000 15.789 3.762 1.00 95.44 85 GLY A O 1
ATOM 660 N N . GLY A 1 86 ? -1.967 15.493 2.723 1.00 94.44 86 GLY A N 1
ATOM 661 C CA . GLY A 1 86 ? -1.568 14.318 1.947 1.00 94.44 86 GLY A CA 1
ATOM 662 C C . GLY A 1 86 ? -1.687 12.995 2.708 1.00 94.44 86 GLY A C 1
ATOM 663 O O . GLY A 1 86 ? -2.184 12.939 3.834 1.00 94.44 86 GLY A O 1
ATOM 664 N N . HIS A 1 87 ? -1.253 11.919 2.051 1.00 94.06 87 HIS A N 1
ATOM 665 C CA . HIS A 1 87 ? -1.187 10.573 2.624 1.00 94.06 87 HIS A CA 1
ATOM 666 C C . HIS A 1 87 ? 0.259 10.217 2.974 1.00 94.06 87 HIS A C 1
ATOM 668 O O . HIS A 1 87 ? 1.166 10.631 2.246 1.00 94.06 87 HIS A O 1
ATOM 674 N N . PRO A 1 88 ? 0.497 9.450 4.051 1.00 94.75 88 PRO A N 1
ATOM 675 C CA . PRO A 1 88 ? 1.814 8.875 4.290 1.00 94.75 88 PRO A CA 1
ATOM 676 C C . PRO A 1 88 ? 2.203 7.949 3.129 1.00 94.75 88 PRO A C 1
ATOM 678 O O . PRO A 1 88 ? 1.355 7.264 2.557 1.00 94.75 88 PRO A O 1
ATOM 681 N N . VAL A 1 89 ? 3.491 7.924 2.787 1.00 96.12 89 VAL A N 1
ATOM 682 C CA . VAL A 1 89 ? 4.028 7.060 1.729 1.00 96.12 89 VAL A CA 1
ATOM 683 C C . VAL A 1 89 ? 4.835 5.942 2.370 1.00 96.12 89 VAL A C 1
ATOM 685 O O . VAL A 1 89 ? 5.786 6.200 3.107 1.00 96.12 89 VAL A O 1
ATOM 688 N N . LEU A 1 90 ? 4.463 4.702 2.064 1.00 96.12 90 LEU A N 1
ATOM 689 C CA . LEU A 1 90 ? 5.195 3.503 2.455 1.00 96.12 90 LEU A CA 1
ATOM 690 C C . LEU A 1 90 ? 5.861 2.906 1.217 1.00 96.12 90 LEU A C 1
ATOM 692 O O . LEU A 1 90 ? 5.220 2.737 0.180 1.00 96.12 90 LEU A O 1
ATOM 696 N N . VAL A 1 91 ? 7.147 2.579 1.330 1.00 95.75 91 VAL A N 1
ATOM 697 C CA . VAL A 1 91 ? 7.905 1.906 0.271 1.00 95.75 91 VAL A CA 1
ATOM 698 C C . VAL A 1 91 ? 8.217 0.494 0.734 1.00 95.75 91 VAL A C 1
ATOM 700 O O . VAL A 1 91 ? 8.863 0.301 1.762 1.00 95.75 91 VAL A O 1
ATOM 703 N N . PHE A 1 92 ? 7.763 -0.487 -0.040 1.00 96.06 92 PHE A N 1
ATOM 704 C CA . PHE A 1 92 ? 7.999 -1.899 0.222 1.00 96.06 92 PHE A CA 1
ATOM 705 C C . PHE A 1 92 ? 8.874 -2.501 -0.873 1.00 96.06 92 PHE A C 1
ATOM 707 O O . PHE A 1 92 ? 8.588 -2.358 -2.063 1.00 96.06 92 PHE A O 1
ATOM 714 N N . LEU A 1 93 ? 9.933 -3.189 -0.455 1.00 95.12 93 LEU A N 1
ATOM 715 C CA . LEU A 1 93 ? 10.830 -3.929 -1.333 1.00 95.12 93 LEU A CA 1
ATOM 716 C C . LEU A 1 93 ? 10.593 -5.420 -1.111 1.00 95.12 93 LEU A C 1
ATOM 718 O O . LEU A 1 93 ? 10.631 -5.900 0.021 1.00 95.12 93 LEU A O 1
ATOM 722 N N . HIS A 1 94 ? 10.338 -6.147 -2.193 1.00 94.69 94 HIS A N 1
ATOM 723 C CA . HIS A 1 94 ? 10.140 -7.589 -2.126 1.00 94.69 94 HIS A CA 1
ATOM 724 C C . HIS A 1 94 ? 11.471 -8.331 -1.935 1.00 94.69 94 HIS A C 1
ATOM 726 O O . HIS A 1 94 ? 12.552 -7.806 -2.210 1.00 94.69 94 HIS A O 1
ATOM 732 N N . GLY A 1 95 ? 11.387 -9.588 -1.495 1.00 95.00 95 GLY A N 1
ATOM 733 C CA . GLY A 1 95 ? 12.547 -10.473 -1.402 1.00 95.00 95 GLY A CA 1
ATOM 734 C C . GLY A 1 95 ? 13.124 -10.857 -2.771 1.00 95.00 95 GLY A C 1
ATOM 735 O O . GLY A 1 95 ? 12.508 -10.643 -3.819 1.00 95.00 95 GLY A O 1
ATOM 736 N N . PHE A 1 96 ? 14.316 -11.457 -2.763 1.00 94.50 96 PHE A N 1
ATOM 737 C CA . PHE A 1 96 ? 14.958 -11.982 -3.969 1.00 94.50 96 PHE A CA 1
ATOM 738 C C . PHE A 1 96 ? 14.072 -13.026 -4.671 1.00 94.50 96 PHE A C 1
ATOM 740 O O . PHE A 1 96 ? 13.497 -13.893 -4.018 1.00 94.50 96 PHE A O 1
ATOM 747 N N . GLY A 1 97 ? 13.964 -12.940 -6.000 1.00 93.19 97 GLY A N 1
ATOM 748 C CA . GLY A 1 97 ? 13.159 -13.857 -6.818 1.00 93.19 97 GLY A CA 1
ATOM 749 C C . GLY A 1 97 ? 11.644 -13.614 -6.783 1.00 93.19 97 GLY A C 1
ATOM 750 O O . GLY A 1 97 ? 10.916 -14.271 -7.522 1.00 93.19 97 GLY A O 1
ATOM 751 N N . ALA A 1 9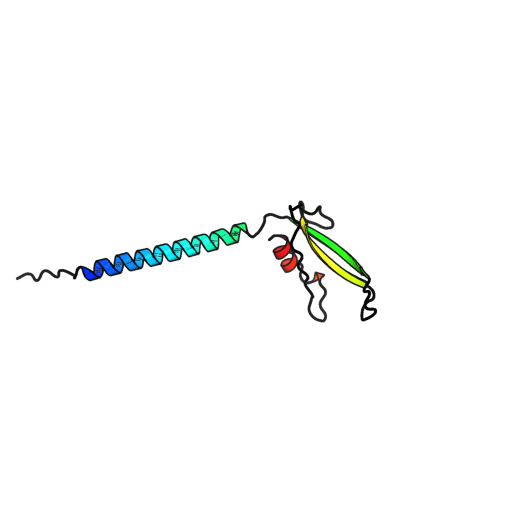8 ? 11.164 -12.672 -5.968 1.00 93.88 9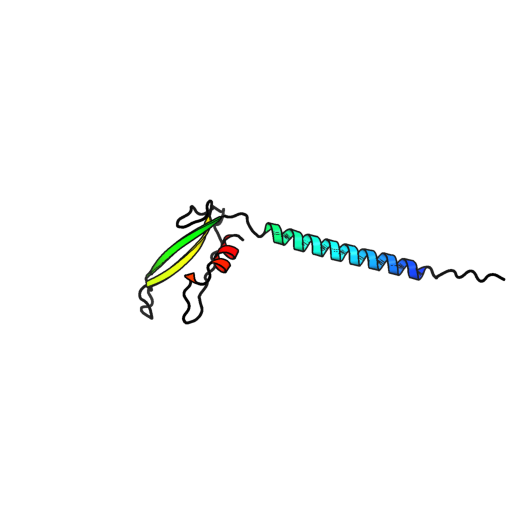8 ALA A N 1
ATOM 752 C CA . ALA A 1 98 ? 9.770 -12.241 -5.963 1.00 93.88 98 ALA A CA 1
ATOM 753 C C . ALA A 1 98 ? 9.563 -11.003 -6.852 1.00 93.88 98 ALA A C 1
ATOM 755 O O . ALA A 1 98 ? 10.519 -10.409 -7.349 1.00 93.88 98 ALA A O 1
ATOM 756 N N . VAL A 1 99 ? 8.303 -10.600 -7.030 1.00 90.38 99 VAL A N 1
ATOM 757 C CA . VAL A 1 99 ? 7.923 -9.312 -7.629 1.00 90.38 99 VAL A CA 1
ATOM 758 C C . VAL A 1 99 ? 6.932 -8.593 -6.721 1.00 90.38 99 VAL A C 1
ATOM 760 O O . VAL A 1 99 ? 6.184 -9.232 -5.982 1.00 90.38 99 VAL A O 1
ATOM 763 N N . GLY A 1 100 ? 6.884 -7.259 -6.781 1.00 85.06 100 GLY A N 1
ATOM 764 C CA . GLY A 1 100 ? 6.019 -6.458 -5.899 1.00 85.06 100 GLY A CA 1
ATOM 765 C C . GLY A 1 100 ? 4.528 -6.818 -5.991 1.00 85.06 100 GLY A C 1
ATOM 766 O O . GLY A 1 100 ? 3.806 -6.736 -5.003 1.00 85.06 100 GLY A O 1
ATOM 767 N N . GLN A 1 101 ? 4.082 -7.307 -7.151 1.00 90.94 101 GLN A N 1
ATOM 768 C CA . GLN A 1 101 ? 2.705 -7.755 -7.388 1.00 90.94 101 GLN A CA 1
ATOM 769 C C . GLN A 1 101 ? 2.311 -9.020 -6.606 1.00 90.94 101 GLN A C 1
ATOM 771 O O . GLN A 1 101 ? 1.130 -9.342 -6.559 1.00 90.94 101 GLN A O 1
ATOM 776 N N . MET A 1 102 ? 3.259 -9.722 -5.974 1.00 95.12 102 MET A N 1
ATOM 777 C CA . MET A 1 102 ? 2.982 -10.899 -5.137 1.00 95.12 102 MET A CA 1
ATOM 778 C C . MET A 1 102 ? 2.468 -10.550 -3.731 1.00 95.12 102 MET A C 1
ATOM 780 O O . MET A 1 102 ? 2.103 -11.453 -2.986 1.00 95.12 102 MET A O 1
ATOM 784 N N . TYR A 1 103 ? 2.415 -9.264 -3.362 1.00 94.88 103 TYR A N 1
ATOM 785 C CA . TYR A 1 103 ? 2.014 -8.810 -2.022 1.00 94.88 103 TYR A CA 1
ATOM 786 C C . TYR A 1 103 ? 0.781 -7.879 -2.025 1.00 94.88 103 TYR A C 1
ATOM 788 O O . TYR A 1 103 ? 0.803 -6.844 -1.353 1.00 94.88 103 TYR A O 1
ATOM 796 N N . PRO A 1 104 ? -0.299 -8.181 -2.776 1.00 93.44 104 PRO A N 1
ATOM 797 C CA . PRO A 1 104 ? -1.427 -7.262 -2.909 1.00 93.44 104 PRO A CA 1
ATOM 798 C C . PRO A 1 104 ? -2.218 -7.117 -1.604 1.00 93.44 104 PRO A C 1
ATOM 800 O O . PRO A 1 104 ? -2.649 -6.017 -1.289 1.00 93.44 104 PRO A O 1
ATOM 803 N N . GLU A 1 105 ? -2.368 -8.190 -0.823 1.00 94.31 105 GLU A N 1
ATOM 804 C CA . GLU A 1 105 ? -3.124 -8.171 0.439 1.00 94.31 105 GLU A CA 1
ATOM 805 C C . GLU A 1 105 ? -2.491 -7.219 1.458 1.00 94.31 105 GLU A C 1
ATOM 807 O O . GLU A 1 105 ? -3.159 -6.335 1.984 1.00 94.31 105 GLU A O 1
ATOM 812 N N . LEU A 1 106 ? -1.170 -7.316 1.637 1.00 94.06 106 LEU A N 1
ATOM 813 C CA . LEU A 1 106 ? -0.421 -6.439 2.534 1.00 94.06 106 LEU A CA 1
ATOM 814 C C . LEU A 1 106 ? -0.533 -4.967 2.114 1.00 94.06 106 LEU A C 1
ATOM 816 O O . LEU A 1 106 ? -0.748 -4.086 2.945 1.00 94.06 106 LEU A O 1
ATOM 820 N N . ALA A 1 107 ? -0.420 -4.699 0.812 1.00 94.38 107 ALA A N 1
ATOM 821 C CA . ALA A 1 107 ? -0.566 -3.350 0.287 1.00 94.38 107 ALA A CA 1
ATOM 822 C C . ALA A 1 107 ? -2.001 -2.814 0.439 1.00 94.38 107 ALA A C 1
ATOM 824 O O . ALA A 1 107 ? -2.182 -1.627 0.707 1.00 94.38 107 ALA A O 1
ATOM 825 N N . PHE A 1 108 ? -3.015 -3.673 0.297 1.00 94.06 108 PHE A N 1
ATOM 826 C CA . PHE A 1 108 ? -4.419 -3.313 0.500 1.00 94.06 108 PHE A CA 1
ATOM 827 C C . PHE A 1 108 ? -4.696 -2.957 1.957 1.00 94.06 108 PHE A C 1
ATOM 829 O O . PHE A 1 108 ? -5.354 -1.951 2.211 1.00 94.06 108 PHE A O 1
ATOM 836 N N . ASP A 1 109 ? -4.177 -3.739 2.900 1.00 92.12 109 ASP A N 1
ATOM 837 C CA . ASP A 1 109 ? -4.362 -3.479 4.327 1.00 92.12 109 ASP A CA 1
ATOM 838 C C . ASP A 1 109 ? -3.747 -2.136 4.734 1.00 92.12 109 ASP A C 1
ATOM 840 O O . ASP A 1 109 ? -4.384 -1.345 5.431 1.00 92.12 109 ASP A O 1
ATOM 844 N N . TRP A 1 110 ? -2.553 -1.819 4.229 1.00 92.88 110 TRP A N 1
ATOM 845 C CA . TRP A 1 110 ? -1.925 -0.518 4.470 1.00 92.88 110 TRP A CA 1
ATOM 846 C C . TRP A 1 110 ? -2.638 0.643 3.779 1.00 92.88 110 TRP A C 1
ATOM 848 O O . TRP A 1 110 ? -2.703 1.729 4.343 1.00 92.88 110 TRP A O 1
ATOM 858 N N . ALA A 1 111 ? -3.174 0.438 2.575 1.00 93.88 111 ALA A N 1
ATOM 859 C CA . ALA A 1 111 ? -3.893 1.479 1.841 1.00 93.88 111 ALA A CA 1
ATOM 860 C C . ALA A 1 111 ? -5.291 1.775 2.415 1.00 93.88 111 ALA A C 1
ATOM 862 O O . ALA A 1 111 ? -5.891 2.786 2.053 1.00 93.88 111 ALA A O 1
ATOM 863 N N . ARG A 1 112 ? -5.830 0.898 3.270 1.00 90.00 112 ARG A N 1
ATOM 864 C CA . ARG A 1 112 ? -7.120 1.096 3.951 1.00 90.00 112 ARG A CA 1
ATOM 865 C C . ARG A 1 112 ? -6.993 1.805 5.297 1.00 90.00 112 ARG A C 1
ATOM 867 O O . ARG A 1 112 ? -7.968 2.419 5.722 1.00 90.00 112 ARG A O 1
ATOM 874 N N . ALA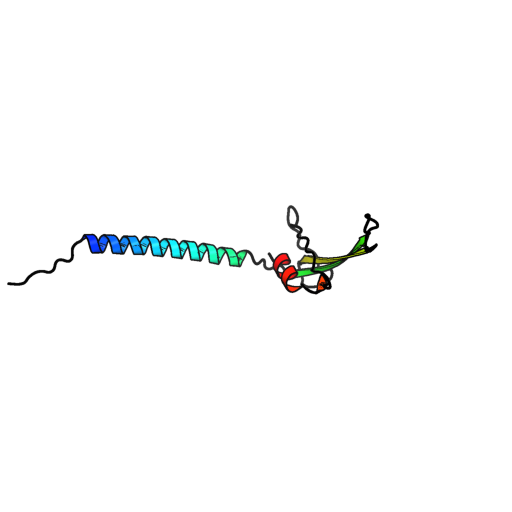 A 1 113 ? -5.840 1.697 5.953 1.00 79.88 113 ALA A N 1
ATOM 875 C CA . ALA A 1 113 ? -5.555 2.320 7.247 1.00 79.88 113 ALA A CA 1
ATOM 876 C C . ALA A 1 113 ? -5.451 3.855 7.151 1.00 79.88 113 ALA A C 1
ATOM 878 O O . ALA A 1 113 ? -5.957 4.541 8.068 1.00 79.88 113 ALA A O 1
#

pLDDT: mean 87.19, std 12.32, range [53.12, 97.56]

Nearest PDB structures (foldseek):
  7kzv-assembly1_P  TM=4.653E-01  e=2.383E+00  Homo sapiens
  8gym-assembly1_2K  TM=3.016E-01  e=8.471E-01  Tetrahymena thermophila SB210
  6h3c-assembly1_F  TM=2.604E-01  e=5.523E+00  Homo sapiens

Solvent-accessible surface area (backbone atoms only — not comparable to full-atom values): 6957 Å² total; per-residue (Å²): 139,84,84,80,83,72,76,62,72,68,59,60,58,53,54,57,51,54,52,51,53,52,51,52,52,51,50,52,51,50,53,55,59,56,55,56,60,69,47,59,35,91,44,28,46,12,34,46,78,48,76,40,80,41,88,78,81,65,85,60,65,58,46,78,47,76,50,58,35,38,9,79,39,71,39,76,73,31,58,66,59,88,50,91,95,56,77,90,85,84,87,84,81,65,60,91,96,61,56,69,81,78,46,57,67,64,44,47,58,62,24,20,80

Radius of gyration: 27.81 Å; Cα contacts (8 Å, |Δi|>4): 107; chains: 1; bounding box: 46×40×90 Å

Secondary structure (DSSP, 8-state):
--------THHHHHHHHHHHHHHHHHHHHHHHHHHHHHTS---EEEEEEEEEE-TT-SS-SEEEEEEEEEESSSEETPPBPP-TT--------PPTT--GGG-HHHHHHHHH-

Sequence (113 aa):
MAIEDRLPRWRFARQTWGMRVAAQALLTALVLLASSLIAQGPYKVGARYEAFINPTSSGSSLLYSSVYYPATTDGYQAPIVKRTGGHPVLVFLHGFGAVGQMYPELAFDWARA

Foldseek 3Di:
DDDPPPDDPVVVVVVVVVVVVVVVVVVVVVVVVVVVVPVQAPFAKEKEWDWDADPPPPDDRIDIDIDIAGAPHHYYPGHHDDDVVDDDDDDDDDDPPDDNVVCVVVNRSVRRD